Protein AF-A0A950JN08-F1 (afdb_monomer_lite)

Structure (mmCIF, N/CA/C/O backbone):
data_AF-A0A950JN08-F1
#
_entry.id   AF-A0A950JN08-F1
#
loop_
_atom_site.group_PDB
_atom_site.id
_atom_site.type_symbol
_atom_site.label_atom_id
_atom_site.label_alt_id
_atom_site.label_comp_id
_atom_site.label_asym_id
_atom_site.label_entity_id
_atom_site.label_seq_id
_atom_site.pdbx_PDB_ins_code
_atom_site.Cartn_x
_atom_site.Cartn_y
_atom_site.Cartn_z
_atom_site.occupancy
_atom_site.B_iso_or_equiv
_atom_site.auth_seq_id
_atom_site.auth_comp_id
_atom_site.auth_asym_id
_atom_site.auth_atom_id
_atom_site.pdbx_PDB_model_num
ATOM 1 N N . MET A 1 1 ? 6.261 -1.785 -29.731 1.00 52.75 1 MET A N 1
ATOM 2 C CA . MET A 1 1 ? 6.961 -1.552 -28.450 1.00 52.75 1 MET A CA 1
ATOM 3 C C . MET A 1 1 ? 5.994 -0.894 -27.481 1.00 52.75 1 MET A C 1
ATOM 5 O O . MET A 1 1 ? 5.505 0.186 -27.794 1.00 52.75 1 MET A O 1
ATOM 9 N N . LEU A 1 2 ? 5.722 -1.500 -26.320 1.00 52.41 2 LEU A N 1
ATOM 10 C CA . LEU A 1 2 ? 5.377 -0.707 -25.136 1.00 52.41 2 LEU A CA 1
ATOM 11 C C . LEU A 1 2 ? 6.634 0.116 -24.847 1.00 52.41 2 LEU A C 1
ATOM 13 O O . LEU A 1 2 ? 7.586 -0.375 -24.255 1.00 52.41 2 LEU A O 1
ATOM 17 N N . ALA A 1 3 ? 6.706 1.295 -25.465 1.00 77.94 3 ALA A N 1
ATOM 18 C CA . ALA A 1 3 ? 7.874 2.153 -25.399 1.00 77.94 3 ALA A CA 1
ATOM 19 C C . ALA A 1 3 ? 8.162 2.416 -23.922 1.00 77.94 3 ALA A C 1
ATOM 21 O O . ALA A 1 3 ? 7.232 2.774 -23.209 1.00 77.94 3 ALA A O 1
ATOM 22 N N . ARG A 1 4 ? 9.409 2.213 -23.483 1.00 85.38 4 ARG A N 1
ATOM 23 C CA . ARG A 1 4 ? 9.963 2.436 -22.131 1.00 85.38 4 ARG A CA 1
ATOM 24 C C . ARG A 1 4 ? 9.215 3.452 -21.257 1.00 85.38 4 ARG A C 1
ATOM 26 O O . ARG A 1 4 ? 8.984 3.212 -20.081 1.00 85.38 4 ARG A O 1
ATOM 33 N N . HIS A 1 5 ? 8.790 4.560 -21.855 1.00 88.44 5 HIS A N 1
ATOM 34 C CA . HIS A 1 5 ? 7.890 5.549 -21.270 1.00 88.44 5 HIS A CA 1
ATOM 35 C C . HIS A 1 5 ? 6.654 4.961 -20.554 1.00 88.44 5 HIS A C 1
ATOM 37 O O . HIS A 1 5 ? 6.423 5.313 -19.406 1.00 88.44 5 HIS A O 1
ATOM 43 N N . LYS A 1 6 ? 5.923 4.015 -21.155 1.00 91.19 6 LYS A N 1
ATOM 44 C CA . LYS A 1 6 ? 4.753 3.361 -20.543 1.00 91.19 6 LYS A CA 1
ATOM 45 C C . LYS A 1 6 ? 5.107 2.512 -19.316 1.00 91.19 6 LYS A C 1
ATOM 47 O O . LYS A 1 6 ? 4.318 2.433 -18.383 1.00 91.19 6 LYS A O 1
ATOM 52 N N . LEU A 1 7 ? 6.287 1.883 -19.306 1.00 92.19 7 LEU A N 1
ATOM 53 C CA . LEU A 1 7 ? 6.783 1.156 -18.128 1.00 92.19 7 LEU A CA 1
ATOM 54 C C . LEU A 1 7 ? 7.127 2.129 -16.992 1.00 92.19 7 LEU A C 1
ATOM 56 O O . LEU A 1 7 ? 6.844 1.850 -15.831 1.00 92.19 7 LEU A O 1
ATOM 60 N N . ILE A 1 8 ? 7.693 3.290 -17.330 1.00 92.88 8 ILE A N 1
ATOM 61 C CA . ILE A 1 8 ? 7.974 4.359 -16.364 1.00 92.88 8 ILE A CA 1
ATOM 62 C C . ILE A 1 8 ? 6.670 4.937 -15.798 1.00 92.88 8 ILE A C 1
ATOM 64 O O . ILE A 1 8 ? 6.569 5.107 -14.588 1.00 92.88 8 ILE A O 1
ATOM 68 N N . GLU A 1 9 ? 5.663 5.201 -16.633 1.00 95.81 9 GLU A N 1
ATOM 69 C CA . GLU A 1 9 ? 4.343 5.661 -16.175 1.00 95.81 9 GLU A CA 1
ATOM 70 C C . GLU A 1 9 ? 3.700 4.661 -15.207 1.00 95.81 9 GLU A C 1
ATOM 72 O O . GLU A 1 9 ? 3.252 5.054 -14.131 1.00 95.81 9 GLU A O 1
ATOM 77 N N . ALA A 1 10 ? 3.729 3.367 -15.539 1.00 95.88 10 ALA A N 1
ATOM 78 C CA . ALA A 1 10 ? 3.235 2.315 -14.653 1.00 95.88 10 ALA A CA 1
ATOM 79 C C . ALA A 1 10 ? 4.010 2.254 -13.323 1.00 95.88 10 ALA A C 1
ATOM 81 O O . ALA A 1 10 ? 3.412 2.058 -12.268 1.00 95.88 10 ALA A O 1
ATOM 82 N N . MET A 1 11 ? 5.328 2.489 -13.340 1.00 96.31 11 MET A N 1
ATOM 83 C CA . MET A 1 11 ? 6.138 2.580 -12.119 1.00 96.31 11 MET A CA 1
ATOM 84 C C . MET A 1 11 ? 5.741 3.777 -11.248 1.00 96.31 11 MET A C 1
ATOM 86 O O . MET A 1 11 ? 5.667 3.658 -10.026 1.00 96.31 11 MET A O 1
ATOM 90 N N . ILE A 1 12 ? 5.477 4.933 -11.862 1.00 96.88 12 ILE A N 1
ATOM 91 C CA . ILE A 1 12 ? 5.024 6.133 -11.148 1.00 96.88 12 ILE A CA 1
ATOM 92 C C . ILE A 1 12 ? 3.660 5.878 -10.497 1.00 96.88 12 ILE A C 1
ATOM 94 O O . ILE A 1 12 ? 3.486 6.206 -9.323 1.00 96.88 12 ILE A O 1
ATOM 98 N N . ASP A 1 13 ? 2.719 5.266 -11.219 1.00 97.94 13 ASP A N 1
ATOM 99 C CA . ASP A 1 13 ? 1.405 4.922 -10.665 1.00 97.94 13 ASP A CA 1
ATOM 100 C C . ASP A 1 13 ? 1.512 3.908 -9.516 1.00 97.94 13 ASP A C 1
ATOM 102 O O . ASP A 1 13 ? 0.934 4.114 -8.445 1.00 97.94 13 ASP A O 1
ATOM 106 N N . ASN A 1 14 ? 2.326 2.861 -9.679 1.00 98.00 14 ASN A N 1
ATOM 107 C CA . ASN A 1 14 ? 2.573 1.889 -8.617 1.00 98.00 14 ASN A CA 1
ATOM 108 C C . ASN A 1 14 ? 3.175 2.560 -7.366 1.00 98.00 14 ASN A C 1
ATOM 110 O O . ASN A 1 14 ? 2.680 2.336 -6.260 1.00 98.00 14 ASN A O 1
ATOM 114 N N . ASN A 1 15 ? 4.157 3.454 -7.526 1.00 97.50 15 ASN A N 1
ATOM 115 C CA . ASN A 1 15 ? 4.726 4.224 -6.415 1.00 97.50 15 ASN A CA 1
ATOM 116 C C . ASN A 1 15 ? 3.675 5.110 -5.726 1.00 97.50 15 ASN A C 1
ATOM 118 O O . ASN A 1 15 ? 3.624 5.169 -4.498 1.00 97.50 15 ASN A O 1
ATOM 122 N N . LEU A 1 16 ? 2.806 5.777 -6.491 1.00 98.06 16 LEU A N 1
ATOM 123 C CA . LEU A 1 16 ? 1.712 6.574 -5.933 1.00 98.06 16 LEU A CA 1
ATOM 124 C C . LEU A 1 16 ? 0.750 5.708 -5.108 1.00 98.06 16 LEU A C 1
ATOM 126 O O . LEU A 1 16 ? 0.311 6.117 -4.032 1.00 98.06 16 LEU A O 1
ATOM 130 N N . ARG A 1 17 ? 0.414 4.512 -5.597 1.00 97.88 17 ARG A N 1
ATOM 131 C CA . ARG A 1 17 ? -0.441 3.560 -4.876 1.00 97.88 17 ARG A CA 1
ATOM 132 C C . ARG A 1 17 ? 0.240 3.023 -3.616 1.00 97.88 17 ARG A C 1
ATOM 134 O O . ARG A 1 17 ? -0.44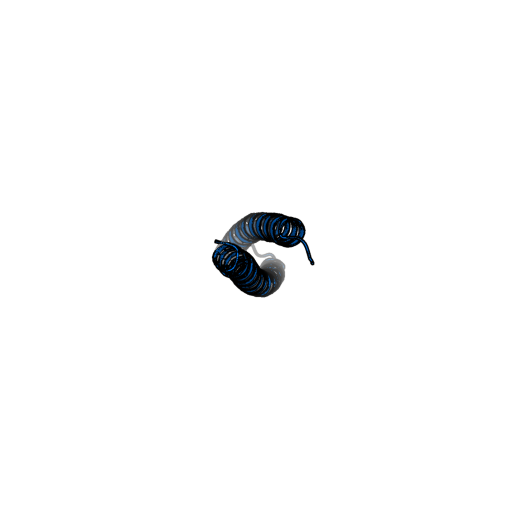0 2.892 -2.603 1.00 97.88 17 ARG A O 1
ATOM 141 N N . GLN A 1 18 ? 1.557 2.802 -3.634 1.00 97.06 18 GLN A N 1
ATOM 142 C CA . GLN A 1 18 ? 2.325 2.451 -2.430 1.00 97.06 18 GLN A CA 1
ATOM 143 C C . GLN A 1 18 ? 2.292 3.569 -1.382 1.00 97.06 18 GLN A C 1
ATOM 145 O O . GLN A 1 18 ? 1.982 3.298 -0.229 1.00 97.06 18 GLN A O 1
ATOM 150 N N . LEU A 1 19 ? 2.483 4.830 -1.780 1.00 97.31 19 LEU A N 1
ATOM 151 C CA . LEU A 1 19 ? 2.379 5.967 -0.855 1.00 97.31 19 LEU A CA 1
ATOM 152 C C . LEU A 1 19 ? 0.983 6.080 -0.222 1.00 97.31 19 LEU A C 1
ATOM 154 O O . LEU A 1 19 ? 0.848 6.367 0.969 1.00 97.31 19 LEU A O 1
ATOM 158 N N . LYS A 1 20 ? -0.073 5.841 -1.010 1.00 96.75 20 LYS A N 1
ATOM 159 C CA . LYS A 1 20 ? -1.450 5.796 -0.495 1.00 96.75 20 LYS A CA 1
ATOM 160 C C . LYS A 1 20 ? -1.647 4.638 0.482 1.00 96.75 20 LYS A C 1
ATOM 162 O O . LYS A 1 20 ? -2.292 4.838 1.509 1.00 96.75 20 LYS A O 1
ATOM 167 N N . PHE A 1 21 ? -1.087 3.466 0.182 1.00 96.88 21 PHE A N 1
ATOM 168 C CA . PHE A 1 21 ? -1.091 2.328 1.097 1.00 96.88 21 PHE A CA 1
ATOM 169 C C . PHE A 1 21 ? -0.395 2.678 2.419 1.00 96.88 21 PHE A C 1
ATOM 171 O O . PHE A 1 21 ? -1.002 2.474 3.465 1.00 96.88 21 PHE A O 1
ATOM 178 N N . ASP A 1 22 ? 0.808 3.261 2.392 1.00 96.38 22 ASP A N 1
ATOM 179 C CA . ASP A 1 22 ? 1.566 3.602 3.606 1.00 96.38 22 ASP A CA 1
ATOM 180 C C . ASP A 1 22 ? 0.766 4.545 4.515 1.00 96.38 22 ASP A C 1
ATOM 182 O O . ASP A 1 22 ? 0.669 4.340 5.727 1.00 96.38 22 ASP A O 1
ATOM 186 N N . SER A 1 23 ? 0.120 5.552 3.918 1.00 96.19 23 SER A N 1
ATOM 187 C CA . SER A 1 23 ? -0.754 6.473 4.644 1.00 96.19 23 SER A CA 1
ATOM 188 C C . SER A 1 23 ? -1.985 5.771 5.231 1.00 96.19 23 SER A C 1
ATOM 190 O O . SER A 1 23 ? -2.294 5.966 6.409 1.00 96.19 23 SER A O 1
ATOM 192 N N . ALA A 1 24 ? -2.673 4.938 4.443 1.00 96.50 24 ALA A N 1
ATOM 193 C CA . ALA A 1 24 ? -3.860 4.208 4.889 1.00 96.50 24 ALA A CA 1
ATOM 194 C C . ALA A 1 24 ? -3.533 3.193 5.997 1.00 96.50 24 ALA A C 1
ATOM 196 O O . ALA A 1 24 ? -4.272 3.082 6.977 1.00 96.50 24 ALA A O 1
ATOM 197 N N . ARG A 1 25 ? -2.403 2.491 5.871 1.00 97.19 25 ARG A N 1
ATOM 198 C CA . ARG A 1 25 ? -1.889 1.551 6.867 1.00 97.19 25 ARG A CA 1
ATOM 199 C C . ARG A 1 25 ? -1.560 2.265 8.171 1.00 97.19 25 ARG A C 1
ATOM 201 O O . ARG A 1 25 ? -2.066 1.857 9.212 1.00 97.19 25 ARG A O 1
ATOM 208 N N . GLY A 1 26 ? -0.814 3.369 8.109 1.00 96.25 26 GLY A N 1
ATOM 209 C CA . GLY A 1 26 ? -0.493 4.169 9.292 1.00 96.25 26 GLY A CA 1
ATOM 210 C C . GLY A 1 26 ? -1.741 4.664 10.031 1.00 96.25 26 GLY A C 1
ATOM 211 O O . GLY A 1 26 ? -1.807 4.577 11.256 1.00 96.25 26 GLY A O 1
ATOM 212 N N . GLY A 1 27 ? -2.769 5.112 9.300 1.00 96.75 27 GLY A N 1
ATOM 213 C CA . GLY A 1 27 ? -4.059 5.481 9.893 1.00 96.75 27 GLY A CA 1
ATOM 214 C C . GLY A 1 27 ? -4.759 4.304 10.579 1.00 96.75 27 GLY A C 1
ATOM 215 O O . GLY A 1 27 ? -5.202 4.423 11.722 1.00 96.75 27 GLY A O 1
ATOM 216 N N . ALA A 1 28 ? -4.803 3.143 9.921 1.00 96.06 28 ALA A N 1
ATOM 217 C CA . ALA A 1 28 ? -5.418 1.947 10.486 1.00 96.06 28 ALA A CA 1
ATOM 218 C C . ALA A 1 28 ? -4.697 1.435 11.743 1.00 96.06 28 ALA A C 1
ATOM 220 O O . ALA A 1 28 ? -5.363 1.004 12.682 1.00 96.06 28 ALA A O 1
ATOM 221 N N . ASP A 1 29 ? -3.370 1.537 11.799 1.00 97.31 29 ASP A N 1
ATOM 222 C CA . ASP A 1 29 ? -2.582 1.131 12.966 1.00 97.31 29 ASP A CA 1
ATOM 223 C C . ASP A 1 29 ? -2.850 2.030 14.179 1.00 97.31 29 ASP A C 1
ATOM 225 O O . ASP A 1 29 ? -3.001 1.537 15.301 1.00 97.31 29 ASP A O 1
ATOM 229 N N . ILE A 1 30 ? -2.984 3.342 13.956 1.00 96.44 30 ILE A N 1
ATOM 230 C CA . ILE A 1 30 ? -3.366 4.302 15.000 1.00 96.44 30 ILE A CA 1
ATOM 231 C C . ILE A 1 30 ? -4.774 3.996 15.519 1.00 96.44 30 ILE A C 1
ATOM 233 O O . ILE A 1 30 ? -4.986 3.929 16.731 1.00 96.44 30 ILE A O 1
ATOM 237 N N . GLU A 1 31 ? -5.740 3.794 14.620 1.00 94.94 31 GLU A N 1
ATOM 238 C CA . GLU A 1 31 ? -7.118 3.462 14.994 1.00 94.94 31 GLU A CA 1
ATOM 239 C C . GLU A 1 31 ? -7.188 2.156 15.793 1.00 94.94 31 GLU A C 1
ATOM 241 O O . GLU A 1 31 ? -7.868 2.102 16.820 1.00 94.94 31 GLU A O 1
ATOM 246 N N . ARG A 1 32 ? -6.434 1.133 15.377 1.00 94.62 32 ARG A N 1
ATOM 247 C CA . ARG A 1 32 ? -6.330 -0.147 16.084 1.00 94.62 32 ARG A CA 1
ATOM 248 C C . ARG A 1 32 ? -5.777 0.026 17.496 1.00 94.62 32 ARG A C 1
ATOM 250 O O . ARG A 1 32 ? -6.340 -0.512 18.446 1.00 94.62 32 ARG A O 1
ATOM 257 N N . ALA A 1 33 ? -4.693 0.788 17.647 1.00 93.50 33 ALA A N 1
ATOM 258 C CA . ALA A 1 33 ? -4.089 1.061 18.950 1.00 93.50 33 ALA A CA 1
ATOM 259 C C . ALA A 1 33 ? -5.049 1.821 19.882 1.00 93.50 33 ALA A C 1
ATOM 261 O O . ALA A 1 33 ? -5.134 1.511 21.071 1.00 93.50 33 ALA A O 1
ATOM 262 N N . CYS A 1 34 ? -5.805 2.785 19.348 1.00 91.06 34 CYS A N 1
ATOM 263 C CA . CYS A 1 34 ? -6.850 3.478 20.099 1.00 91.06 34 CYS A CA 1
ATOM 264 C C . CYS A 1 34 ? -7.964 2.521 20.541 1.00 91.06 34 CYS A C 1
ATOM 266 O O . CYS A 1 34 ? -8.289 2.504 21.724 1.00 91.06 34 CYS A O 1
ATOM 268 N N . ALA A 1 35 ? -8.487 1.689 19.635 1.00 90.00 35 ALA A N 1
ATOM 269 C CA . ALA A 1 35 ? -9.541 0.726 19.955 1.00 90.00 35 ALA A CA 1
ATOM 270 C C . ALA A 1 35 ? -9.106 -0.276 21.039 1.00 90.00 35 ALA A C 1
ATOM 272 O O . ALA A 1 35 ? -9.856 -0.530 21.978 1.00 90.00 35 ALA A O 1
ATOM 273 N N . LEU A 1 36 ? -7.873 -0.790 20.963 1.00 90.75 36 LEU A N 1
ATOM 274 C CA . LEU A 1 36 ? -7.308 -1.667 21.995 1.00 90.75 36 LEU A CA 1
ATOM 275 C C . LEU A 1 36 ? -7.237 -0.978 23.361 1.00 90.75 36 LEU A C 1
ATOM 277 O O . LEU A 1 36 ? -7.671 -1.543 24.361 1.00 90.75 36 LEU A O 1
ATOM 281 N N . ARG A 1 37 ? -6.752 0.266 23.399 1.00 89.88 37 ARG A N 1
ATOM 282 C CA . ARG A 1 37 ? -6.682 1.053 24.635 1.00 89.88 37 ARG A CA 1
ATOM 283 C C . ARG A 1 37 ? -8.068 1.307 25.236 1.00 89.88 37 ARG A C 1
ATOM 285 O O . ARG A 1 37 ? -8.204 1.326 26.458 1.00 89.88 37 ARG A O 1
ATOM 292 N N . ASP A 1 38 ? -9.078 1.541 24.406 1.00 86.25 38 ASP A N 1
ATOM 293 C CA . ASP A 1 38 ? -10.443 1.806 24.869 1.00 86.25 38 ASP A CA 1
ATOM 294 C C . ASP A 1 38 ? -11.080 0.527 25.453 1.00 86.25 38 ASP A C 1
ATOM 296 O O . ASP A 1 38 ? -11.682 0.580 26.528 1.00 86.25 38 ASP A O 1
ATOM 300 N N . ILE A 1 39 ? -10.826 -0.639 24.838 1.00 85.81 39 ILE A N 1
ATOM 301 C CA . ILE A 1 39 ? -11.188 -1.960 25.388 1.00 85.81 39 ILE A CA 1
ATOM 302 C C . ILE A 1 39 ? -10.521 -2.188 26.753 1.00 85.81 39 ILE A C 1
ATOM 304 O O . ILE A 1 39 ? -11.196 -2.553 27.715 1.00 85.81 39 ILE A O 1
ATOM 308 N N . GLU A 1 40 ? -9.212 -1.942 26.866 1.00 86.75 40 GLU A N 1
ATOM 309 C CA . GLU A 1 40 ? -8.455 -2.121 28.116 1.00 86.75 40 GLU A CA 1
ATOM 310 C C . GLU A 1 40 ? -8.958 -1.223 29.254 1.00 86.75 40 GLU A C 1
ATOM 312 O O . GLU A 1 40 ? -8.927 -1.613 30.421 1.00 86.75 40 GLU A O 1
ATOM 317 N N . ARG A 1 41 ? -9.440 -0.019 28.927 1.00 85.94 41 ARG A N 1
ATOM 318 C CA . ARG A 1 41 ? -9.991 0.925 29.908 1.00 85.94 41 ARG A CA 1
ATOM 319 C C . ARG A 1 41 ? -11.390 0.552 30.392 1.00 85.94 41 ARG A C 1
ATOM 321 O O . ARG A 1 41 ? -11.862 1.169 31.345 1.00 85.94 41 ARG A O 1
ATOM 328 N N . GLY A 1 42 ? -12.044 -0.430 29.771 1.00 74.06 42 GLY A N 1
ATOM 329 C CA . GLY A 1 42 ? -13.371 -0.884 30.173 1.00 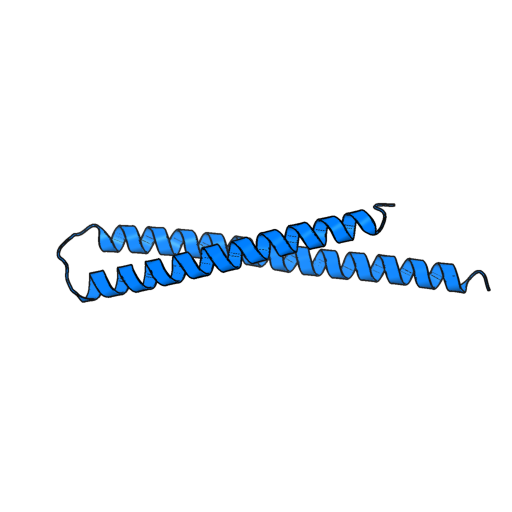74.06 42 GLY A CA 1
ATOM 330 C C . GLY A 1 42 ? -14.436 0.203 30.042 1.00 74.06 42 GLY A C 1
ATOM 331 O O . GLY A 1 42 ? -15.363 0.249 30.851 1.00 74.06 42 GLY A O 1
ATOM 332 N N . THR A 1 43 ? -14.311 1.097 29.052 1.00 63.88 43 THR A N 1
ATOM 333 C CA . THR A 1 43 ? -15.417 1.982 28.666 1.00 63.88 43 THR A CA 1
ATOM 334 C C . THR A 1 43 ? -16.542 1.062 28.199 1.00 63.88 43 THR A C 1
ATOM 336 O O . THR A 1 43 ? -16.422 0.484 27.127 1.00 63.88 43 THR A O 1
ATOM 339 N N . GLY A 1 44 ? -17.543 0.818 29.050 1.00 55.34 44 GLY A N 1
ATOM 340 C CA . GLY A 1 44 ? -18.501 -0.296 28.974 1.00 55.34 44 GLY A CA 1
ATOM 341 C C . GLY A 1 44 ? -19.448 -0.342 27.769 1.00 55.34 44 GLY A C 1
ATOM 342 O O . GLY A 1 44 ? -20.540 -0.890 27.899 1.00 55.34 44 GLY A O 1
ATOM 343 N N . ASP A 1 45 ? -19.057 0.205 26.621 1.00 61.38 45 ASP A N 1
ATOM 344 C CA . ASP A 1 45 ? -19.730 -0.029 25.355 1.00 61.38 45 ASP A CA 1
ATOM 345 C C . ASP A 1 45 ? -19.365 -1.422 24.806 1.00 61.38 45 ASP A C 1
ATOM 347 O O . ASP A 1 45 ? -18.199 -1.817 24.851 1.00 61.38 45 ASP A O 1
ATOM 351 N N . PRO A 1 46 ? -20.334 -2.188 24.277 1.00 57.78 46 PRO A N 1
ATOM 352 C CA . PRO A 1 46 ? -20.095 -3.450 23.567 1.00 57.78 46 PRO A CA 1
ATOM 353 C C . PRO A 1 46 ? -19.588 -3.264 22.118 1.00 57.78 46 PRO A C 1
ATOM 355 O O . PRO A 1 46 ? -19.083 -4.205 21.512 1.00 57.78 46 PRO A O 1
ATOM 358 N N . GLU A 1 47 ? -19.666 -2.046 21.579 1.00 72.81 47 GLU A N 1
ATOM 359 C CA . GLU A 1 47 ? -19.215 -1.640 20.234 1.00 72.81 47 GLU A CA 1
ATOM 360 C C . GLU A 1 47 ? -17.684 -1.742 19.935 1.00 72.81 47 GLU A C 1
ATOM 362 O O . GLU A 1 47 ? -17.308 -1.993 18.785 1.00 72.81 47 GLU A O 1
ATOM 367 N N . PRO A 1 48 ? -16.750 -1.603 20.904 1.00 71.75 48 PRO A N 1
ATOM 368 C CA . PRO A 1 48 ? -15.307 -1.555 20.643 1.00 71.75 48 PRO A CA 1
ATOM 369 C C . PRO A 1 48 ? -14.716 -2.826 20.022 1.00 71.75 48 PRO A C 1
ATOM 371 O O . PRO A 1 48 ? -13.772 -2.740 19.236 1.00 71.75 48 PRO A O 1
ATOM 374 N N . ALA A 1 49 ? -15.257 -4.005 20.347 1.00 80.94 49 ALA A N 1
ATOM 375 C CA . ALA A 1 49 ? -14.769 -5.274 19.805 1.00 80.94 49 ALA A CA 1
ATOM 376 C C . ALA A 1 49 ? -15.143 -5.449 18.324 1.00 80.94 49 ALA A C 1
ATOM 378 O O . ALA A 1 49 ? -14.324 -5.909 17.526 1.00 80.94 49 ALA A O 1
ATOM 379 N N . GLU A 1 50 ? -16.353 -5.037 17.938 1.00 86.44 50 GLU A N 1
ATOM 380 C CA . GLU A 1 50 ? -16.801 -5.050 16.541 1.00 86.44 50 GLU A CA 1
ATOM 381 C C . GLU A 1 50 ? -16.003 -4.049 15.703 1.00 86.44 50 GLU A C 1
ATOM 383 O O . GLU A 1 50 ? -15.523 -4.387 14.616 1.00 86.44 50 GLU A O 1
ATOM 388 N N . ARG A 1 51 ? -15.763 -2.852 16.253 1.00 88.31 51 ARG A N 1
ATOM 389 C CA . ARG A 1 51 ? -14.910 -1.835 15.631 1.00 88.31 51 ARG A CA 1
ATOM 390 C C . ARG A 1 51 ? -13.473 -2.323 15.444 1.00 88.31 51 ARG A C 1
ATOM 392 O O . ARG A 1 51 ? -12.897 -2.130 14.375 1.00 88.31 51 ARG A O 1
ATOM 399 N N . LEU A 1 52 ? -12.889 -2.980 16.449 1.00 90.94 52 LEU A N 1
ATOM 400 C CA . LEU A 1 52 ? -11.555 -3.575 16.332 1.00 90.94 52 LEU A CA 1
ATOM 401 C C . LEU A 1 52 ? -11.513 -4.638 15.223 1.00 90.94 52 LEU A C 1
ATOM 403 O O . LEU A 1 52 ? -10.602 -4.624 14.398 1.00 90.94 52 LEU A O 1
ATOM 407 N N . ALA A 1 53 ? -12.525 -5.506 15.147 1.00 92.25 53 ALA A N 1
ATOM 408 C CA . ALA A 1 53 ? -12.620 -6.528 14.107 1.00 92.25 53 ALA A CA 1
ATOM 409 C C . ALA A 1 53 ? -12.795 -5.938 12.693 1.00 92.25 53 ALA A C 1
ATOM 411 O O . ALA A 1 53 ? -12.323 -6.511 11.709 1.00 92.25 53 ALA A O 1
ATOM 412 N N . GLU A 1 54 ? -13.479 -4.802 12.546 1.00 94.06 54 GLU A N 1
ATOM 413 C CA . GLU A 1 54 ? -13.536 -4.068 11.279 1.00 94.06 54 GLU A CA 1
ATOM 414 C C . GLU A 1 54 ? -12.171 -3.489 10.890 1.00 94.06 54 GLU A C 1
ATOM 416 O O . GLU A 1 54 ? -11.728 -3.679 9.753 1.00 94.06 54 GLU A O 1
ATOM 421 N N . ILE A 1 55 ? -11.475 -2.851 11.835 1.00 95.19 55 ILE A N 1
ATOM 422 C CA . ILE A 1 55 ? -10.132 -2.306 11.610 1.00 95.19 55 ILE A CA 1
ATOM 423 C C . ILE A 1 55 ? -9.165 -3.423 11.196 1.00 95.19 55 ILE A C 1
ATOM 425 O O . ILE A 1 55 ? -8.451 -3.270 10.205 1.00 95.19 55 ILE A O 1
ATOM 429 N N . ASP A 1 56 ? -9.192 -4.567 11.881 1.00 96.25 56 ASP A N 1
ATOM 430 C CA . ASP A 1 56 ? -8.349 -5.725 11.565 1.00 96.25 56 ASP A CA 1
ATOM 431 C C . ASP A 1 56 ? -8.652 -6.299 10.169 1.00 96.25 56 ASP A C 1
ATOM 433 O O . ASP A 1 56 ? -7.732 -6.629 9.416 1.00 96.25 56 ASP A O 1
ATOM 437 N N . ARG A 1 57 ? -9.929 -6.354 9.760 1.00 96.94 57 ARG A N 1
ATOM 438 C CA . ARG A 1 57 ? -10.302 -6.749 8.388 1.00 96.94 57 ARG A CA 1
ATOM 439 C C . ARG A 1 57 ? -9.767 -5.771 7.346 1.00 96.94 57 ARG A C 1
ATOM 441 O O . ARG A 1 57 ? -9.244 -6.203 6.318 1.00 96.94 57 ARG A O 1
ATOM 448 N N . ARG A 1 58 ? -9.866 -4.464 7.604 1.00 96.81 58 ARG A N 1
ATOM 449 C CA . ARG A 1 58 ? -9.325 -3.433 6.705 1.00 96.81 58 ARG A CA 1
ATOM 450 C C . ARG A 1 58 ? -7.806 -3.545 6.589 1.00 96.81 58 ARG A C 1
ATOM 452 O O . ARG A 1 58 ? -7.270 -3.443 5.492 1.00 96.81 58 ARG A O 1
ATOM 459 N N . ILE A 1 59 ? -7.124 -3.805 7.699 1.00 97.62 59 ILE A N 1
ATOM 460 C CA . ILE A 1 59 ? -5.682 -4.060 7.741 1.00 97.62 59 ILE A CA 1
ATOM 461 C C . ILE A 1 59 ? -5.305 -5.261 6.871 1.00 97.62 59 ILE A C 1
ATOM 463 O O . ILE A 1 59 ? -4.416 -5.144 6.032 1.00 97.62 59 ILE A O 1
ATOM 467 N N . ALA A 1 60 ? -6.007 -6.386 7.013 1.00 97.25 60 ALA A N 1
ATOM 468 C CA . ALA A 1 60 ? -5.731 -7.583 6.221 1.00 97.25 60 ALA A CA 1
ATOM 469 C C . ALA A 1 60 ? -5.918 -7.336 4.712 1.00 97.25 60 ALA A C 1
ATOM 471 O O . ALA A 1 60 ? -5.137 -7.821 3.890 1.00 97.25 60 ALA A O 1
ATOM 472 N N . GLN A 1 61 ? -6.929 -6.544 4.342 1.00 96.88 61 GLN A N 1
ATOM 473 C CA . GLN A 1 61 ? -7.150 -6.132 2.958 1.00 96.88 61 GLN A CA 1
ATOM 474 C C . GLN A 1 61 ? -6.001 -5.254 2.438 1.00 96.88 61 GLN A C 1
ATOM 476 O O . GLN A 1 61 ? -5.468 -5.517 1.359 1.00 96.88 61 GLN A O 1
ATOM 481 N N . LEU A 1 62 ? -5.56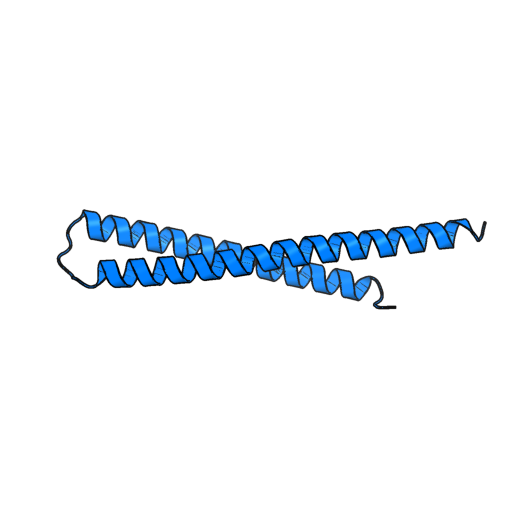8 -4.265 3.225 1.00 96.69 62 LEU A N 1
ATOM 482 C CA . LEU A 1 62 ? -4.423 -3.416 2.892 1.00 96.69 62 LEU A CA 1
ATOM 483 C C . LEU A 1 62 ? -3.140 -4.250 2.712 1.00 96.69 62 LEU A C 1
ATOM 485 O O . LEU A 1 62 ? -2.391 -4.032 1.764 1.00 96.69 62 LEU A O 1
ATOM 489 N N . GLU A 1 63 ? -2.891 -5.247 3.564 1.00 96.50 63 GLU A N 1
ATOM 490 C CA . GLU A 1 63 ? -1.733 -6.146 3.443 1.00 96.50 63 GLU A CA 1
ATOM 491 C C . GLU A 1 63 ? -1.765 -6.992 2.161 1.00 96.50 63 GLU A C 1
ATOM 493 O O . GLU A 1 63 ? -0.728 -7.234 1.533 1.00 96.50 63 GLU A O 1
ATOM 498 N N . LEU A 1 64 ? -2.948 -7.445 1.736 1.00 97.19 64 LEU A N 1
ATOM 499 C CA . LEU A 1 64 ? -3.106 -8.125 0.452 1.00 97.19 64 LEU A CA 1
ATOM 500 C C . LEU A 1 6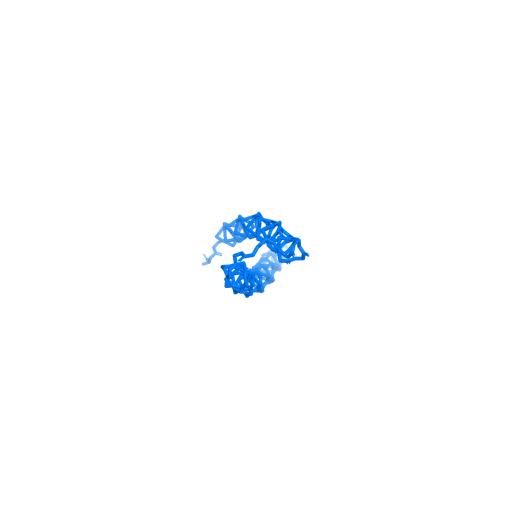4 ? -2.792 -7.185 -0.717 1.00 97.19 64 LEU A C 1
ATOM 502 O O . LEU A 1 64 ? -2.041 -7.559 -1.619 1.00 97.19 64 LEU A O 1
ATOM 506 N N . GLU A 1 65 ? -3.322 -5.965 -0.684 1.00 95.94 65 GLU A N 1
ATOM 507 C CA . GLU A 1 65 ? -3.049 -4.945 -1.698 1.00 95.94 65 GLU A CA 1
ATOM 508 C C . GLU A 1 65 ? -1.559 -4.599 -1.769 1.00 95.94 65 GLU A C 1
ATOM 510 O O . GLU A 1 65 ? -1.002 -4.518 -2.863 1.00 95.94 65 GLU A O 1
ATOM 515 N N . HIS A 1 66 ? -0.883 -4.495 -0.625 1.00 97.19 66 HIS A N 1
ATOM 516 C CA . HIS A 1 66 ? 0.553 -4.240 -0.568 1.00 97.19 66 HIS A CA 1
ATOM 517 C C . HIS A 1 66 ? 1.381 -5.345 -1.223 1.00 97.19 66 HIS A C 1
ATOM 519 O O . HIS A 1 66 ? 2.288 -5.058 -2.004 1.00 97.19 66 HIS A O 1
ATOM 525 N N . ARG A 1 67 ? 1.045 -6.616 -0.971 1.00 97.69 67 ARG A N 1
ATOM 526 C CA . ARG A 1 67 ? 1.716 -7.745 -1.638 1.00 97.69 67 ARG A CA 1
ATOM 527 C C . ARG A 1 67 ? 1.569 -7.672 -3.154 1.00 97.69 67 ARG A C 1
ATOM 529 O O . ARG A 1 67 ? 2.542 -7.901 -3.869 1.00 97.69 67 ARG A O 1
ATOM 536 N N . ASN A 1 68 ? 0.385 -7.301 -3.639 1.00 97.25 68 ASN A N 1
ATOM 537 C CA . ASN A 1 68 ? 0.155 -7.113 -5.069 1.00 97.25 68 ASN A CA 1
ATOM 538 C C . ASN A 1 68 ? 0.987 -5.948 -5.628 1.00 97.25 68 ASN A C 1
ATOM 540 O O . ASN A 1 68 ? 1.575 -6.085 -6.698 1.00 97.25 68 ASN A O 1
ATOM 544 N N . LEU A 1 69 ? 1.091 -4.834 -4.895 1.00 97.56 69 LEU A N 1
ATOM 545 C CA . LEU A 1 69 ? 1.915 -3.688 -5.290 1.00 97.56 69 LEU A CA 1
ATOM 546 C C . LEU A 1 69 ? 3.408 -4.033 -5.358 1.00 97.56 69 LEU A C 1
ATOM 548 O O . LEU A 1 69 ? 4.077 -3.602 -6.298 1.00 97.56 69 LEU A O 1
ATOM 552 N N . ILE A 1 70 ? 3.923 -4.824 -4.408 1.00 98.06 70 ILE A N 1
ATOM 553 C CA . ILE A 1 70 ? 5.311 -5.311 -4.425 1.00 98.06 70 ILE A CA 1
ATOM 554 C C . ILE A 1 70 ? 5.549 -6.193 -5.651 1.00 98.06 70 ILE A C 1
ATOM 556 O O . ILE A 1 70 ? 6.496 -5.951 -6.399 1.00 98.06 70 ILE A O 1
ATOM 560 N N . ALA A 1 71 ? 4.678 -7.177 -5.890 1.00 97.94 71 ALA A N 1
ATOM 561 C CA . ALA A 1 71 ? 4.813 -8.080 -7.030 1.00 97.94 71 ALA A CA 1
ATOM 562 C C . ALA A 1 71 ? 4.769 -7.322 -8.370 1.00 97.94 71 ALA A C 1
ATOM 564 O O . ALA A 1 71 ? 5.566 -7.591 -9.271 1.00 97.94 71 ALA A O 1
ATOM 565 N N . GLU A 1 72 ? 3.877 -6.335 -8.489 1.00 97.62 72 GLU A N 1
ATOM 566 C CA . GLU A 1 72 ? 3.800 -5.444 -9.647 1.00 97.62 72 GLU A CA 1
ATOM 567 C C . GLU A 1 72 ? 5.095 -4.636 -9.822 1.00 97.62 72 GLU A C 1
ATOM 569 O O . GLU A 1 72 ? 5.652 -4.608 -10.920 1.00 97.62 72 GLU A O 1
ATOM 574 N N . ARG A 1 73 ? 5.640 -4.048 -8.749 1.00 97.12 73 ARG A N 1
ATOM 575 C CA . ARG A 1 73 ? 6.920 -3.322 -8.788 1.00 97.12 73 ARG A CA 1
ATOM 576 C C . ARG A 1 73 ? 8.075 -4.217 -9.237 1.00 97.12 73 ARG A C 1
ATOM 578 O O . ARG A 1 73 ? 8.889 -3.804 -10.061 1.00 97.12 73 ARG A O 1
ATOM 585 N N . GLU A 1 74 ? 8.170 -5.432 -8.709 1.00 97.38 74 GLU A N 1
ATOM 586 C CA . GLU A 1 74 ? 9.200 -6.400 -9.103 1.00 97.38 74 GLU A CA 1
ATOM 587 C C . GLU A 1 74 ? 9.087 -6.786 -10.578 1.00 97.38 74 GLU A C 1
ATOM 589 O O . GLU A 1 74 ? 10.096 -6.917 -11.275 1.00 97.38 74 GLU A O 1
ATOM 594 N N . TRP A 1 75 ? 7.862 -6.958 -11.073 1.00 96.62 75 TRP A N 1
ATOM 595 C CA . TRP A 1 75 ? 7.615 -7.212 -12.486 1.00 96.62 75 TRP A CA 1
ATOM 596 C C . TRP A 1 75 ? 7.995 -6.011 -13.366 1.00 96.62 75 TRP A C 1
ATOM 598 O O . TRP A 1 75 ? 8.681 -6.191 -14.375 1.00 96.62 75 TRP A O 1
ATOM 608 N N . LEU A 1 76 ? 7.632 -4.788 -12.968 1.00 95.50 76 LEU A N 1
ATOM 609 C CA . LEU A 1 76 ? 7.990 -3.562 -13.687 1.00 95.50 76 LEU A CA 1
ATOM 610 C C . LEU A 1 76 ? 9.508 -3.346 -13.731 1.00 95.50 76 LEU A C 1
ATOM 612 O O . LEU A 1 76 ? 10.049 -3.013 -14.785 1.00 95.50 76 LEU A O 1
ATOM 616 N N . ASN A 1 77 ? 10.207 -3.583 -12.617 1.00 94.75 77 ASN A N 1
ATOM 617 C CA . ASN A 1 77 ? 11.666 -3.481 -12.546 1.00 94.75 77 ASN A CA 1
ATOM 618 C C . ASN A 1 77 ? 12.348 -4.471 -13.495 1.00 94.75 77 ASN A C 1
ATOM 620 O O . ASN A 1 77 ? 13.245 -4.081 -14.240 1.00 94.75 77 ASN A O 1
ATOM 624 N N . ARG A 1 78 ? 11.904 -5.736 -13.502 1.00 95.31 78 ARG A N 1
ATOM 625 C CA . ARG A 1 78 ? 12.426 -6.748 -14.433 1.00 95.31 78 ARG A CA 1
ATOM 626 C C . ARG A 1 78 ? 12.161 -6.365 -15.886 1.00 95.31 78 ARG A C 1
ATOM 628 O O . ARG A 1 78 ? 13.075 -6.409 -16.696 1.00 95.31 78 ARG A O 1
ATOM 635 N N . SER A 1 79 ? 10.950 -5.905 -16.187 1.00 93.12 79 SER A N 1
ATOM 636 C CA . SER A 1 79 ? 10.564 -5.492 -17.542 1.00 93.12 79 SER A CA 1
ATOM 637 C C . SER A 1 79 ? 11.388 -4.303 -18.052 1.00 93.12 79 SER A C 1
ATOM 639 O O . SER A 1 79 ? 11.741 -4.252 -19.228 1.00 93.12 79 SER A O 1
ATOM 641 N N . LEU A 1 80 ? 11.709 -3.341 -17.178 1.00 91.12 80 LEU A N 1
ATOM 642 C CA . LEU A 1 80 ? 12.586 -2.216 -17.516 1.00 91.12 80 LEU A CA 1
ATOM 643 C C . LEU A 1 80 ? 14.024 -2.671 -17.769 1.00 91.12 80 LEU A C 1
ATOM 645 O O . LEU A 1 80 ? 14.618 -2.239 -18.753 1.00 91.12 80 LEU A O 1
ATOM 649 N N . LEU A 1 81 ? 14.556 -3.555 -16.920 1.00 92.12 81 LEU A N 1
ATOM 650 C CA . LEU A 1 81 ? 15.901 -4.101 -17.091 1.00 92.12 81 LEU A CA 1
ATOM 651 C C . LEU A 1 81 ? 16.024 -4.866 -18.414 1.00 92.12 81 LEU A C 1
ATOM 653 O O . LEU A 1 81 ? 16.932 -4.598 -19.189 1.00 92.12 81 LEU A O 1
ATOM 657 N N . GLU A 1 82 ? 15.071 -5.752 -18.713 1.00 90.69 82 GLU A N 1
ATOM 658 C CA . GLU A 1 82 ? 15.036 -6.496 -19.976 1.00 90.69 82 GLU A CA 1
ATOM 659 C C . GLU A 1 82 ? 14.964 -5.564 -21.194 1.00 90.69 82 GLU A C 1
ATOM 661 O O . GLU A 1 82 ? 15.609 -5.820 -22.211 1.00 90.69 82 GLU A O 1
ATOM 666 N N . PHE A 1 83 ? 14.197 -4.472 -21.103 1.00 87.88 83 PHE A N 1
ATOM 667 C CA . PHE A 1 83 ? 14.119 -3.477 -22.170 1.00 87.88 83 PHE A CA 1
ATOM 668 C C . PHE A 1 83 ? 15.457 -2.752 -22.373 1.00 87.88 83 PHE A C 1
ATOM 670 O O . PHE A 1 83 ? 15.912 -2.602 -23.511 1.00 87.88 83 PHE A O 1
ATOM 677 N N . ASP A 1 84 ? 16.085 -2.301 -21.286 1.00 87.00 84 ASP A N 1
ATOM 678 C CA . ASP A 1 84 ? 17.356 -1.576 -21.330 1.00 87.0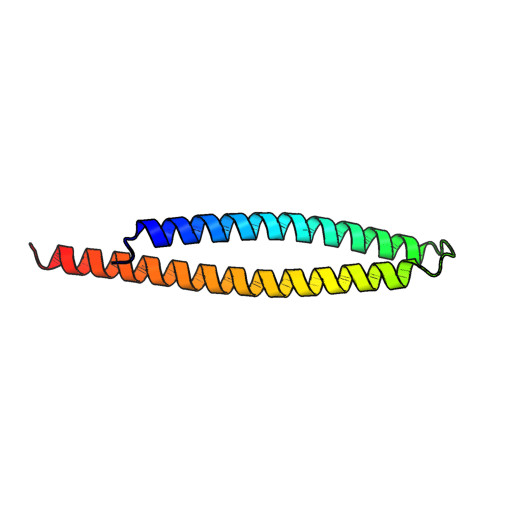0 84 ASP A CA 1
ATOM 679 C C . ASP A 1 84 ? 18.506 -2.499 -21.807 1.00 87.00 84 ASP A C 1
ATOM 681 O O . ASP A 1 84 ? 19.316 -2.083 -22.641 1.00 87.00 84 ASP A O 1
ATOM 685 N N . ASP A 1 85 ? 18.523 -3.775 -21.402 1.00 88.88 85 ASP A N 1
ATOM 686 C CA . ASP A 1 85 ? 19.483 -4.788 -21.871 1.00 88.88 85 ASP A CA 1
ATOM 687 C C . ASP A 1 85 ? 19.337 -5.072 -23.373 1.00 88.88 85 ASP A C 1
ATOM 689 O O . ASP A 1 85 ? 20.331 -5.120 -24.105 1.00 88.88 85 ASP A O 1
ATOM 693 N N . GLN A 1 86 ? 18.103 -5.207 -23.870 1.00 86.44 86 GLN A N 1
ATOM 694 C CA . GLN A 1 86 ? 17.840 -5.365 -25.305 1.00 86.44 86 GLN A CA 1
ATOM 695 C C . GLN A 1 86 ? 18.294 -4.137 -26.102 1.00 86.44 86 GLN A C 1
ATOM 697 O O . GLN A 1 86 ? 18.874 -4.277 -27.182 1.00 86.44 86 GLN A O 1
ATOM 702 N N . ALA A 1 87 ? 18.061 -2.930 -25.581 1.00 82.38 87 ALA A N 1
ATOM 703 C CA . ALA A 1 87 ? 18.519 -1.699 -26.214 1.00 82.38 87 ALA A CA 1
ATOM 704 C C . ALA A 1 87 ? 20.057 -1.632 -26.279 1.00 82.38 87 ALA A C 1
ATOM 706 O O . ALA A 1 87 ? 20.613 -1.295 -27.327 1.00 82.38 87 ALA A O 1
ATOM 707 N N . ALA A 1 88 ? 20.748 -2.013 -25.201 1.00 82.69 88 ALA A N 1
ATOM 708 C CA . ALA A 1 88 ? 22.207 -2.051 -25.146 1.00 82.69 88 ALA A CA 1
ATOM 709 C C . ALA A 1 88 ? 22.811 -3.118 -26.077 1.00 82.69 88 ALA A C 1
ATOM 711 O O . ALA A 1 88 ? 23.801 -2.849 -26.763 1.00 82.69 88 ALA A O 1
ATOM 712 N N . ALA A 1 89 ? 22.208 -4.310 -26.143 1.00 82.62 89 ALA A N 1
ATOM 713 C CA . ALA A 1 89 ? 22.625 -5.371 -27.055 1.00 82.62 89 ALA A CA 1
ATOM 714 C C . ALA A 1 89 ? 22.487 -4.928 -28.519 1.00 82.62 89 ALA A C 1
ATOM 716 O O . ALA A 1 89 ? 23.445 -5.031 -29.281 1.00 82.62 89 ALA A O 1
ATOM 717 N N . ASN A 1 90 ? 21.346 -4.346 -28.895 1.00 76.69 90 ASN A N 1
ATOM 718 C CA . ASN A 1 90 ? 21.116 -3.851 -30.254 1.00 76.69 90 ASN A CA 1
ATOM 719 C C . ASN A 1 90 ? 22.042 -2.679 -30.624 1.00 76.69 90 ASN A C 1
ATOM 721 O O . ASN A 1 90 ? 22.470 -2.579 -31.771 1.00 76.69 90 ASN A O 1
ATOM 725 N N . GLY A 1 91 ? 22.395 -1.822 -29.661 1.00 68.38 91 GLY A N 1
ATOM 726 C CA . GLY A 1 91 ? 23.373 -0.748 -29.860 1.00 68.38 91 GLY A CA 1
ATOM 727 C C . GLY A 1 91 ? 24.807 -1.246 -30.085 1.00 68.38 91 GLY A C 1
ATOM 728 O O . GLY A 1 91 ? 25.557 -0.607 -30.816 1.00 68.38 91 GLY A O 1
ATOM 729 N N . ARG A 1 92 ? 25.186 -2.400 -29.512 1.00 59.44 92 ARG A N 1
ATOM 730 C CA . ARG A 1 92 ? 26.517 -3.019 -29.684 1.00 59.44 92 ARG A CA 1
ATOM 731 C C . ARG A 1 92 ? 26.726 -3.727 -31.023 1.00 59.44 92 ARG A C 1
ATOM 733 O O . ARG A 1 92 ? 27.869 -3.932 -31.402 1.00 59.44 92 ARG A O 1
ATOM 740 N N . PHE A 1 93 ? 25.663 -4.112 -31.730 1.00 54.66 93 PHE A N 1
ATOM 741 C CA . PHE A 1 93 ? 25.768 -4.759 -33.049 1.00 54.66 93 PHE A CA 1
ATOM 742 C C . PHE A 1 93 ? 25.885 -3.765 -34.221 1.00 54.66 9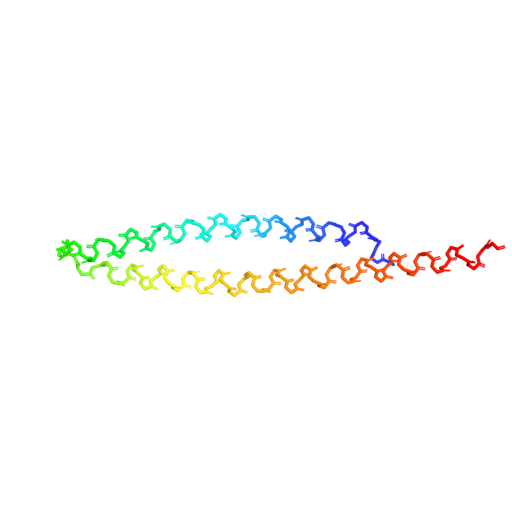3 PHE A C 1
ATOM 744 O O . PHE A 1 93 ? 26.002 -4.191 -35.368 1.00 54.66 93 PHE A O 1
ATOM 751 N N . LEU A 1 94 ? 25.847 -2.454 -33.951 1.00 52.22 94 LEU A N 1
ATOM 752 C CA . LEU A 1 94 ? 25.895 -1.386 -34.962 1.00 52.22 94 LEU A CA 1
ATOM 753 C C . LEU A 1 94 ? 27.228 -0.606 -34.985 1.00 52.22 94 LEU A C 1
ATOM 755 O O . LEU A 1 94 ? 27.314 0.421 -35.659 1.00 52.22 94 LEU A O 1
ATOM 759 N N . THR A 1 95 ? 28.255 -1.086 -34.279 1.00 48.47 95 THR A N 1
ATOM 760 C CA . THR A 1 95 ? 29.634 -0.552 -34.263 1.00 48.47 95 THR A CA 1
ATOM 761 C C . THR A 1 95 ? 30.626 -1.642 -34.614 1.00 48.47 95 THR A C 1
ATOM 763 O O . THR A 1 95 ? 31.558 -1.358 -35.393 1.00 48.47 95 THR A O 1
#

Radius of gyration: 21.81 Å; chains: 1; bounding box: 50×15×65 Å

Sequence (95 aa):
MLARHKLIEAMIDNNLRQLKFDSARGGADIERACALRDIERGTGDPEPAERLAEIDRRIAQLELEHRNLIAEREWLNRSLLEFDDQAAANGRFLT

Foldseek 3Di:
DCPLVVLVVLLVVLVVVVVVLVVVLVVLVVQLVVLVVCVVVPPPDPCSVVSNVVSVVVNVVSVVVVVVSVVSNVVSVVVSVVVVVVVVVVVVVVD

pLDDT: mean 88.34, std 12.96, range [48.47, 98.06]

Secondary structure (DSSP, 8-state):
---THHHHHHHHHHHHHHHHHHHHHHHHHHHHHHHHHHHHTT---SHHHHHHHHHHHHHHHHHHHHHHHHHHHHHHHHHHHHHHHHHHHHHHTT-